Protein AF-A0A924MR42-F1 (afdb_monomer_lite)

Secondary structure (DSSP, 8-state):
----------S-----TT-B-GGG-BHHHHHTTSS-HHHHHHHHHHHT--TT-EETTEEHHHHHHHTT-HHHHHHHHHTT--TT---TTS--HHHHHHHHHHH----TTTHHHHHHHHHHHHTTT---TTHHHHGGG-

Foldseek 3Di:
DDDPPPDDPPDPPLPDLQDADPPRHGVLLVLLPDPCNLPVVVVSVVSPHDLQDDDDFDGSLLSSLVVLSLVNNLSSLVSPHDQCDATPVRDGNLRSLQVVLVPDAADPPRLVSSLSNNVSCVVNPDDHPCVVSNVNSD

Radius of gyration: 18.74 Å; chains: 1; bounding box: 50×30×65 Å

Structure (mmCIF, N/CA/C/O backbone):
data_AF-A0A924MR42-F1
#
_entry.id   AF-A0A924MR42-F1
#
loop_
_atom_site.group_PDB
_atom_site.id
_atom_site.type_symbol
_atom_site.label_atom_id
_atom_site.label_alt_id
_atom_site.label_comp_id
_atom_site.label_asym_id
_atom_site.label_entity_id
_atom_site.label_seq_id
_atom_site.pdbx_PDB_ins_code
_atom_site.Cartn_x
_atom_site.Cartn_y
_atom_site.Cartn_z
_atom_site.occupancy
_atom_site.B_iso_or_equiv
_atom_site.auth_seq_id
_atom_site.auth_comp_id
_atom_site.auth_asym_id
_atom_site.auth_atom_id
_atom_site.pdbx_PDB_model_num
ATOM 1 N N . MET A 1 1 ? 36.243 4.389 -50.628 1.00 42.88 1 MET A N 1
ATOM 2 C CA . MET A 1 1 ? 36.026 4.775 -49.218 1.00 42.88 1 MET A CA 1
ATOM 3 C C . MET A 1 1 ? 34.513 4.809 -48.998 1.00 42.88 1 MET A C 1
ATOM 5 O O . MET A 1 1 ? 33.890 5.721 -49.527 1.00 42.88 1 MET A O 1
ATOM 9 N N . PRO A 1 2 ? 33.887 3.782 -48.396 1.00 42.19 2 PRO A N 1
ATOM 10 C CA . PRO A 1 2 ? 32.431 3.716 -48.274 1.00 42.19 2 PRO A CA 1
ATOM 11 C C . PRO A 1 2 ? 31.931 4.626 -47.143 1.00 42.19 2 PRO A C 1
ATOM 13 O O . PRO A 1 2 ? 32.559 4.726 -46.090 1.00 42.19 2 PRO A O 1
ATOM 16 N N . ALA A 1 3 ? 30.801 5.290 -47.383 1.00 45.97 3 ALA A N 1
ATOM 17 C CA . ALA A 1 3 ? 30.091 6.090 -46.398 1.00 45.97 3 ALA A CA 1
ATOM 18 C C . ALA A 1 3 ? 29.376 5.166 -45.399 1.00 45.97 3 ALA A C 1
ATOM 20 O O . ALA A 1 3 ? 28.538 4.352 -45.779 1.00 45.97 3 ALA A O 1
ATOM 21 N N . ILE A 1 4 ? 29.713 5.300 -44.119 1.00 47.88 4 ILE A N 1
ATOM 22 C CA . ILE A 1 4 ? 29.010 4.660 -43.006 1.00 47.88 4 ILE A CA 1
ATOM 23 C C . ILE A 1 4 ? 27.745 5.472 -42.725 1.00 47.88 4 ILE A C 1
ATOM 25 O O . ILE A 1 4 ? 27.758 6.448 -41.977 1.00 47.88 4 ILE A O 1
ATOM 29 N N . THR A 1 5 ? 26.640 5.083 -43.357 1.00 47.00 5 THR A N 1
ATOM 30 C CA . THR A 1 5 ? 25.293 5.494 -42.954 1.00 47.00 5 THR A CA 1
ATOM 31 C C . THR A 1 5 ? 24.964 4.805 -41.631 1.00 47.00 5 THR A C 1
ATOM 33 O O . THR A 1 5 ? 24.393 3.716 -41.607 1.00 47.00 5 THR A O 1
ATOM 36 N N . GLY A 1 6 ? 25.378 5.418 -40.522 1.00 43.69 6 GLY A N 1
ATOM 37 C CA . GLY A 1 6 ? 24.957 5.035 -39.177 1.00 43.69 6 GLY A CA 1
ATOM 38 C C . GLY A 1 6 ? 23.490 5.395 -38.969 1.00 43.69 6 GLY A C 1
ATOM 39 O O . GLY A 1 6 ? 23.177 6.446 -38.420 1.00 43.69 6 GLY A O 1
ATOM 40 N N . GLY A 1 7 ? 22.585 4.547 -39.454 1.00 45.25 7 GLY A N 1
ATOM 41 C CA . GLY A 1 7 ? 21.181 4.607 -39.072 1.00 45.25 7 GLY A CA 1
ATOM 42 C C . GLY A 1 7 ? 21.042 4.144 -37.625 1.00 45.25 7 GLY A C 1
ATOM 43 O O . GLY A 1 7 ? 21.361 2.997 -37.319 1.00 45.25 7 GLY A O 1
ATOM 44 N N . CYS A 1 8 ? 20.566 5.017 -36.733 1.00 45.31 8 CYS A N 1
ATOM 45 C CA . CYS A 1 8 ? 20.021 4.566 -35.455 1.00 45.31 8 CYS A CA 1
ATOM 46 C C . CYS A 1 8 ? 18.913 3.542 -35.748 1.00 45.31 8 CYS A C 1
ATOM 48 O O . CYS A 1 8 ? 18.050 3.837 -36.582 1.00 45.31 8 CYS A O 1
ATOM 50 N N . PRO A 1 9 ? 18.902 2.363 -35.104 1.00 51.66 9 PRO A N 1
ATOM 51 C CA . PRO A 1 9 ? 17.807 1.424 -35.269 1.00 51.66 9 PRO A CA 1
ATOM 52 C C . PRO A 1 9 ? 16.522 2.071 -34.741 1.00 51.66 9 PRO A C 1
ATOM 54 O O . PRO A 1 9 ? 16.331 2.217 -33.539 1.00 51.66 9 PRO A O 1
ATOM 57 N N . GLN A 1 10 ? 15.647 2.476 -35.660 1.00 48.34 10 GLN A N 1
ATOM 58 C CA . GLN A 1 10 ? 14.285 2.927 -35.378 1.00 48.34 10 GLN A CA 1
ATOM 59 C C . GLN A 1 10 ? 13.392 1.690 -35.193 1.00 48.34 10 GLN A C 1
ATOM 61 O O . GLN A 1 10 ? 12.534 1.391 -36.019 1.00 48.34 10 GLN A O 1
ATOM 66 N N . GLY A 1 11 ? 13.654 0.914 -34.143 1.00 51.47 11 GLY A N 1
ATOM 67 C CA . GLY A 1 11 ? 12.646 0.042 -33.536 1.00 51.47 11 GLY A CA 1
ATOM 68 C C . GLY A 1 11 ? 12.053 0.774 -32.331 1.00 51.47 11 GLY A C 1
ATOM 69 O O . GLY A 1 11 ? 12.744 1.634 -31.782 1.00 51.47 11 GLY A O 1
ATOM 70 N N . PRO A 1 12 ? 10.814 0.492 -31.890 1.00 50.66 12 PRO A N 1
ATOM 71 C CA . PRO A 1 12 ? 10.341 1.043 -30.629 1.00 50.66 12 PRO A CA 1
ATOM 72 C C . PRO A 1 12 ? 11.285 0.537 -29.536 1.00 50.66 12 PRO A C 1
ATOM 74 O O . PRO A 1 12 ? 11.252 -0.635 -29.170 1.00 50.66 12 PRO A O 1
ATOM 77 N N . THR A 1 13 ? 12.174 1.394 -29.037 1.00 58.81 13 THR A N 1
ATOM 78 C CA . THR A 1 13 ? 12.922 1.123 -27.811 1.00 58.81 13 THR A CA 1
ATOM 79 C C . THR A 1 13 ? 11.916 1.208 -26.674 1.00 58.81 13 THR A C 1
ATOM 81 O O . THR A 1 13 ? 11.761 2.251 -26.041 1.00 58.81 13 THR A O 1
ATOM 84 N N . GLN A 1 14 ? 11.138 0.143 -26.497 1.00 69.94 14 GLN A N 1
ATOM 85 C CA . GLN A 1 14 ? 10.195 0.024 -25.401 1.00 69.94 14 GLN A CA 1
ATOM 86 C C . GLN A 1 14 ? 11.013 0.026 -24.111 1.00 69.94 14 GLN A C 1
ATOM 88 O O . GLN A 1 14 ? 11.865 -0.839 -23.908 1.00 69.94 14 GLN A O 1
ATOM 93 N N . ALA A 1 15 ? 10.810 1.046 -23.279 1.00 82.81 15 ALA A N 1
ATOM 94 C CA . ALA A 1 15 ? 11.419 1.086 -21.960 1.00 82.81 15 ALA A CA 1
ATOM 95 C C . ALA A 1 15 ? 10.930 -0.129 -21.162 1.00 82.81 15 ALA A C 1
ATOM 97 O O . ALA A 1 15 ? 9.732 -0.409 -21.152 1.00 82.81 15 ALA A O 1
ATOM 98 N N . ASP A 1 16 ? 11.850 -0.843 -20.515 1.00 91.19 16 ASP A N 1
ATOM 99 C CA . ASP A 1 16 ? 11.499 -1.951 -19.630 1.00 91.19 16 ASP A CA 1
ATOM 100 C C . ASP A 1 16 ? 10.770 -1.390 -18.392 1.00 91.19 16 ASP A C 1
ATOM 102 O O . ASP A 1 16 ? 11.386 -0.674 -17.595 1.00 91.19 16 ASP A O 1
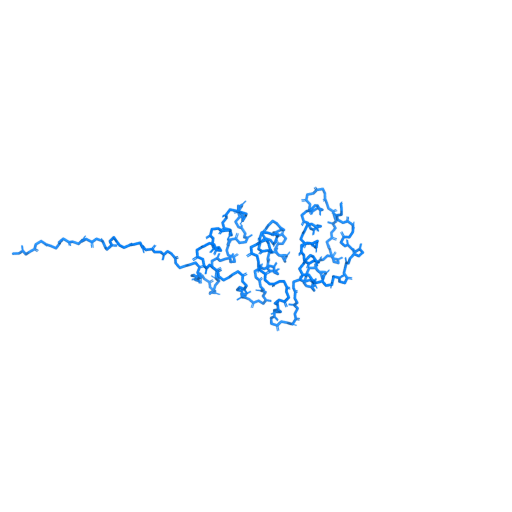ATOM 106 N N . PRO A 1 17 ? 9.469 -1.683 -18.206 1.00 91.94 17 PRO A N 1
ATOM 107 C CA . PRO A 1 17 ? 8.691 -1.186 -17.070 1.00 91.94 17 PRO A CA 1
ATOM 108 C C . PRO A 1 17 ? 9.114 -1.824 -15.738 1.00 91.94 17 PRO A C 1
ATOM 110 O O . PRO A 1 17 ? 8.669 -1.379 -14.683 1.00 91.94 17 PRO A O 1
ATOM 113 N N . ASN A 1 18 ? 9.969 -2.850 -15.779 1.00 94.56 18 ASN A N 1
ATOM 114 C CA . ASN A 1 18 ? 10.548 -3.529 -14.623 1.00 94.56 18 ASN A CA 1
ATOM 115 C C . ASN A 1 18 ? 12.039 -3.215 -14.452 1.00 94.56 18 ASN A C 1
ATOM 117 O O . ASN A 1 18 ? 12.717 -3.840 -13.626 1.00 94.56 18 ASN A O 1
ATOM 121 N N . ALA A 1 19 ? 12.544 -2.223 -15.195 1.00 93.31 19 ALA A N 1
ATOM 122 C CA . ALA A 1 19 ? 13.913 -1.761 -15.072 1.00 93.31 19 ALA A CA 1
ATOM 123 C C . ALA A 1 19 ? 14.234 -1.397 -13.618 1.00 93.31 19 ALA A C 1
ATOM 125 O O . ALA A 1 19 ? 13.416 -0.838 -12.875 1.00 93.31 19 ALA A O 1
ATOM 126 N N . ARG A 1 20 ? 15.465 -1.713 -13.222 1.00 93.38 20 ARG A N 1
ATOM 127 C CA . ARG A 1 20 ? 15.964 -1.483 -11.870 1.00 93.38 20 ARG A CA 1
ATOM 128 C C . ARG A 1 20 ? 17.021 -0.389 -11.873 1.00 93.38 20 ARG A C 1
ATOM 130 O O . ARG A 1 20 ? 17.951 -0.423 -12.674 1.00 93.38 20 ARG A O 1
ATOM 137 N N . GLY A 1 21 ? 16.870 0.569 -10.965 1.00 87.88 21 GLY A N 1
ATOM 138 C CA . GLY A 1 21 ? 17.847 1.622 -10.714 1.00 87.88 21 GLY A CA 1
ATOM 139 C C . GLY A 1 21 ? 18.905 1.211 -9.688 1.00 87.88 21 GLY A C 1
ATOM 140 O O . GLY A 1 21 ? 19.182 0.030 -9.459 1.00 87.88 21 GLY A O 1
ATOM 141 N N . SER A 1 22 ? 19.483 2.213 -9.024 1.00 86.69 22 SER A N 1
ATOM 142 C CA . SER A 1 22 ? 20.418 2.021 -7.912 1.00 86.69 22 SER A CA 1
ATOM 143 C C . SER A 1 22 ? 19.820 1.135 -6.810 1.00 86.69 22 SER A C 1
ATOM 145 O O . SER A 1 22 ? 18.618 1.167 -6.555 1.00 86.69 22 SER A O 1
ATOM 147 N N . ALA A 1 23 ? 20.663 0.326 -6.157 1.00 87.81 23 ALA A N 1
ATOM 148 C CA . ALA A 1 23 ? 20.244 -0.667 -5.156 1.00 87.81 23 ALA A CA 1
ATOM 149 C C . ALA A 1 23 ? 19.175 -1.663 -5.660 1.00 87.81 23 ALA A C 1
ATOM 151 O O . ALA A 1 23 ? 18.400 -2.209 -4.873 1.00 87.81 23 ALA A O 1
ATOM 152 N N . HIS A 1 24 ? 19.142 -1.911 -6.974 1.00 90.56 24 HIS A N 1
ATOM 153 C CA . HIS A 1 24 ? 18.180 -2.797 -7.629 1.00 90.56 24 HIS A CA 1
ATOM 154 C C . HIS A 1 24 ? 16.713 -2.383 -7.415 1.00 90.56 24 HIS A C 1
ATOM 156 O O . HIS A 1 24 ? 15.828 -3.236 -7.482 1.00 90.56 24 HIS A O 1
ATOM 162 N N . GLN A 1 25 ? 16.451 -1.097 -7.155 1.00 92.81 25 GLN A N 1
ATOM 163 C CA . GLN A 1 25 ? 15.101 -0.573 -6.954 1.00 92.81 25 GLN A CA 1
ATOM 164 C C . GLN A 1 25 ? 14.291 -0.648 -8.255 1.00 92.81 25 GLN A C 1
ATOM 166 O O . GLN A 1 25 ? 14.700 -0.014 -9.230 1.00 92.81 25 GLN A O 1
ATOM 171 N N . PRO A 1 26 ? 13.155 -1.370 -8.302 1.00 94.62 26 PRO A N 1
ATOM 172 C CA . PRO A 1 26 ? 12.270 -1.342 -9.461 1.00 94.62 26 PRO A CA 1
ATOM 173 C C . PRO A 1 26 ? 11.714 0.067 -9.677 1.00 94.62 26 PRO A C 1
ATOM 175 O O . PRO A 1 26 ? 11.363 0.745 -8.708 1.00 94.62 26 PRO A O 1
ATOM 178 N N . VAL A 1 27 ? 11.580 0.497 -10.933 1.00 94.56 27 VAL A N 1
ATOM 179 C CA . VAL A 1 27 ? 11.076 1.840 -11.287 1.00 94.56 27 VAL A CA 1
ATOM 180 C C . VAL A 1 27 ? 9.726 2.176 -10.636 1.00 94.56 27 VAL A C 1
ATOM 182 O O . VAL A 1 27 ? 9.485 3.327 -10.266 1.00 94.56 27 VAL A O 1
ATOM 185 N N . LEU A 1 28 ? 8.882 1.164 -10.400 1.00 96.69 28 LEU A N 1
ATOM 186 C CA . LEU A 1 28 ? 7.620 1.303 -9.675 1.00 96.69 28 LEU A CA 1
ATOM 187 C C . LEU A 1 28 ? 7.803 1.967 -8.299 1.00 96.69 28 LEU A C 1
ATOM 189 O O . LEU A 1 28 ? 7.021 2.841 -7.934 1.00 96.69 28 LEU A O 1
ATOM 193 N N . PHE A 1 29 ? 8.863 1.619 -7.562 1.00 96.50 29 PHE A N 1
ATOM 194 C CA . PHE A 1 29 ? 9.142 2.160 -6.226 1.00 96.50 29 PHE A CA 1
ATOM 195 C C . PHE A 1 29 ? 9.590 3.622 -6.269 1.00 96.50 29 PHE A C 1
ATOM 197 O O . PHE A 1 29 ? 9.280 4.396 -5.360 1.00 96.5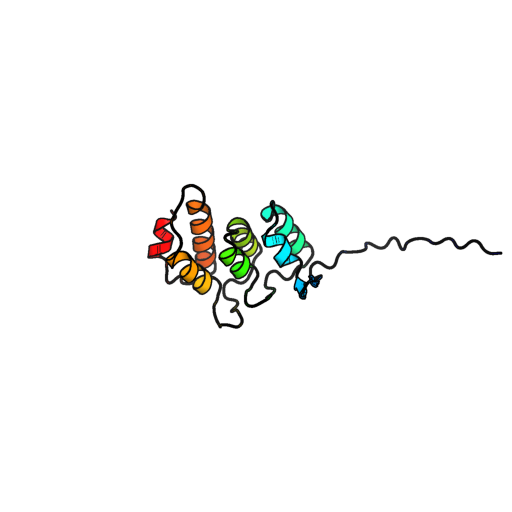0 29 PHE A O 1
ATOM 204 N N . THR A 1 30 ? 10.274 4.032 -7.338 1.00 94.00 30 THR A N 1
ATOM 205 C CA . THR A 1 30 ? 10.566 5.449 -7.581 1.00 94.00 30 THR A CA 1
ATOM 206 C C . THR A 1 30 ? 9.270 6.222 -7.850 1.00 94.00 30 THR A C 1
ATOM 208 O O . THR A 1 30 ? 9.079 7.310 -7.305 1.00 94.00 30 THR A O 1
ATOM 211 N N . ALA A 1 31 ? 8.342 5.641 -8.618 1.00 95.25 31 ALA A N 1
ATOM 212 C CA . ALA A 1 31 ? 7.067 6.270 -8.962 1.00 95.25 31 ALA A CA 1
ATOM 213 C C . ALA A 1 31 ? 6.132 6.495 -7.760 1.00 95.25 31 ALA A C 1
ATOM 215 O O . ALA A 1 31 ? 5.339 7.435 -7.793 1.00 95.25 31 ALA A O 1
ATOM 216 N N . LEU A 1 32 ? 6.256 5.715 -6.677 1.00 96.44 32 LEU A N 1
ATOM 217 C CA . LEU A 1 32 ? 5.461 5.910 -5.450 1.00 96.44 32 LEU A CA 1
ATOM 218 C C . LEU A 1 32 ? 5.640 7.302 -4.830 1.00 96.44 32 LEU A C 1
ATOM 220 O O . LEU A 1 32 ? 4.724 7.801 -4.179 1.00 96.44 32 LEU A O 1
ATOM 224 N N . ASN A 1 33 ? 6.813 7.910 -5.028 1.00 91.12 33 ASN A N 1
ATOM 225 C CA . ASN A 1 33 ? 7.177 9.227 -4.499 1.00 91.12 33 ASN A CA 1
ATOM 226 C C . ASN A 1 33 ? 7.075 10.341 -5.556 1.00 91.12 33 ASN A C 1
ATOM 228 O O . ASN A 1 33 ? 7.496 11.471 -5.311 1.00 91.12 33 ASN A O 1
ATOM 232 N N . SER A 1 34 ? 6.542 10.029 -6.740 1.00 92.88 34 SER A N 1
ATOM 233 C CA . SER A 1 34 ? 6.233 11.027 -7.762 1.00 92.88 34 SER A CA 1
ATOM 234 C C . SER A 1 34 ? 5.212 12.040 -7.225 1.00 92.88 34 SER A C 1
ATOM 236 O O . SER A 1 34 ? 4.335 11.657 -6.452 1.00 92.88 34 SER A O 1
ATOM 238 N N . PRO A 1 35 ? 5.244 13.313 -7.661 1.00 92.38 35 PRO A N 1
ATOM 239 C CA . PRO A 1 35 ? 4.169 14.265 -7.372 1.00 92.38 35 PRO A CA 1
ATOM 240 C C . PRO A 1 35 ? 2.831 13.896 -8.041 1.00 92.38 35 PRO A C 1
ATOM 242 O O . PRO A 1 35 ? 1.805 14.470 -7.688 1.00 92.38 35 PRO A O 1
ATOM 245 N N . ILE A 1 36 ? 2.837 12.963 -9.001 1.00 94.00 36 ILE A N 1
ATOM 246 C CA . ILE A 1 36 ? 1.672 12.534 -9.796 1.00 94.00 36 ILE A CA 1
ATOM 247 C C . ILE A 1 36 ? 1.561 10.994 -9.865 1.00 94.00 36 ILE A C 1
ATOM 249 O O . ILE A 1 36 ? 1.575 10.406 -10.954 1.00 94.00 36 ILE A O 1
ATOM 253 N N . PRO A 1 37 ? 1.514 10.287 -8.719 1.00 94.44 37 PRO A N 1
ATOM 254 C CA . PRO A 1 37 ? 1.540 8.824 -8.705 1.00 94.44 37 PRO A CA 1
ATOM 255 C C . PRO A 1 37 ? 0.293 8.222 -9.374 1.00 94.44 37 PRO A C 1
ATOM 257 O O . PRO A 1 37 ? 0.372 7.175 -10.007 1.00 94.44 37 PRO A O 1
ATOM 260 N N . ASP A 1 38 ? -0.837 8.920 -9.315 1.00 93.31 38 ASP A N 1
ATOM 261 C CA . ASP A 1 38 ? -2.102 8.574 -9.966 1.00 93.31 38 ASP A CA 1
ATOM 262 C C . ASP A 1 38 ? -2.049 8.634 -11.502 1.00 93.31 38 ASP A C 1
ATOM 264 O O . ASP A 1 38 ? -2.914 8.065 -12.159 1.00 93.31 38 ASP A O 1
ATOM 268 N N . GLN A 1 39 ? -1.031 9.275 -12.082 1.00 95.75 39 GLN A N 1
ATOM 269 C CA . GLN A 1 39 ? -0.799 9.289 -13.531 1.00 95.75 39 GLN A CA 1
ATOM 270 C C . GLN A 1 39 ? 0.299 8.306 -13.941 1.00 95.75 39 GLN A C 1
ATOM 272 O O . GLN A 1 39 ? 0.154 7.588 -14.929 1.00 95.75 39 GLN A O 1
ATOM 277 N N . VAL A 1 40 ? 1.388 8.242 -13.169 1.00 96.38 40 VAL A N 1
ATOM 278 C CA . VAL A 1 40 ? 2.560 7.421 -13.513 1.00 96.38 40 VAL A CA 1
ATOM 279 C C . VAL A 1 40 ? 2.313 5.938 -13.242 1.00 96.38 40 VAL A C 1
ATOM 281 O O . VAL A 1 40 ? 2.679 5.102 -14.065 1.00 96.38 40 VAL A O 1
ATOM 284 N N . LEU A 1 41 ? 1.673 5.582 -12.122 1.00 97.62 41 LEU A N 1
ATOM 285 C CA . LEU A 1 41 ? 1.451 4.175 -11.771 1.00 97.62 41 LEU A CA 1
ATOM 286 C C . LEU A 1 41 ? 0.541 3.454 -12.778 1.00 97.62 41 LEU A C 1
ATOM 288 O O . LEU A 1 41 ? 0.908 2.353 -13.187 1.00 97.62 41 LEU A O 1
ATOM 292 N N . PRO A 1 42 ? -0.573 4.042 -13.267 1.00 97.88 42 PRO A N 1
ATOM 293 C CA . PRO A 1 42 ? -1.368 3.403 -14.315 1.00 97.88 42 PRO A CA 1
ATOM 294 C C . PRO A 1 42 ? -0.612 3.221 -15.631 1.00 97.88 42 PRO A C 1
ATOM 296 O O . PRO A 1 42 ? -0.801 2.212 -16.305 1.00 97.88 42 PRO A O 1
ATOM 299 N N . GLN A 1 43 ? 0.266 4.161 -15.995 1.00 96.44 43 GLN A N 1
ATOM 300 C CA . GLN A 1 43 ? 1.103 4.028 -17.191 1.00 96.44 43 GLN A CA 1
ATOM 301 C C . GLN A 1 43 ? 2.112 2.886 -17.047 1.00 96.44 43 GLN A C 1
ATOM 303 O O . GLN A 1 43 ? 2.265 2.093 -17.974 1.00 96.44 43 GLN A O 1
ATOM 308 N N . LEU A 1 44 ? 2.757 2.765 -15.882 1.00 96.12 44 LEU A N 1
ATOM 309 C CA . LEU A 1 44 ? 3.659 1.651 -15.587 1.00 96.12 44 LEU A CA 1
ATOM 310 C C . LEU A 1 44 ? 2.911 0.313 -15.593 1.00 96.12 44 LEU A C 1
ATOM 312 O O . LEU A 1 44 ? 3.367 -0.629 -16.236 1.00 96.12 44 LEU A O 1
ATOM 316 N N . ALA A 1 45 ? 1.738 0.243 -14.958 1.00 97.12 45 ALA A N 1
ATOM 317 C CA . ALA A 1 45 ? 0.891 -0.950 -14.975 1.00 97.12 45 ALA A CA 1
ATOM 318 C C . ALA A 1 45 ? 0.510 -1.349 -16.408 1.00 97.12 45 ALA A C 1
ATOM 320 O O . ALA A 1 45 ? 0.679 -2.501 -16.799 1.00 97.12 45 ALA A O 1
ATOM 321 N N . HIS A 1 46 ? 0.062 -0.385 -17.221 1.00 96.00 46 HIS A N 1
ATOM 322 C CA . HIS A 1 46 ? -0.291 -0.614 -18.623 1.00 96.00 46 HIS A CA 1
ATOM 323 C C . HIS A 1 46 ? 0.904 -1.088 -19.460 1.00 96.00 46 HIS A C 1
ATOM 325 O O . HIS A 1 46 ? 0.740 -1.902 -20.366 1.00 96.00 46 HIS A O 1
ATOM 331 N N . ALA A 1 47 ? 2.106 -0.606 -19.143 1.00 95.06 47 ALA A N 1
ATOM 332 C CA . ALA A 1 47 ? 3.335 -1.041 -19.790 1.00 95.06 47 ALA A CA 1
ATOM 333 C C . ALA A 1 47 ? 3.788 -2.450 -19.361 1.00 95.06 47 ALA A C 1
ATOM 335 O O . ALA A 1 47 ? 4.645 -3.016 -20.036 1.00 95.06 47 ALA A O 1
ATOM 336 N N . GLY A 1 48 ? 3.217 -3.024 -18.294 1.00 95.38 48 GLY A N 1
ATOM 337 C CA . GLY A 1 48 ? 3.564 -4.350 -17.770 1.00 95.38 48 GLY A CA 1
ATOM 338 C C . GLY A 1 48 ? 4.506 -4.329 -16.562 1.00 95.38 48 GLY A C 1
ATOM 339 O O . GLY A 1 48 ? 5.252 -5.288 -16.355 1.00 95.38 48 GLY A O 1
ATOM 340 N N . ALA A 1 49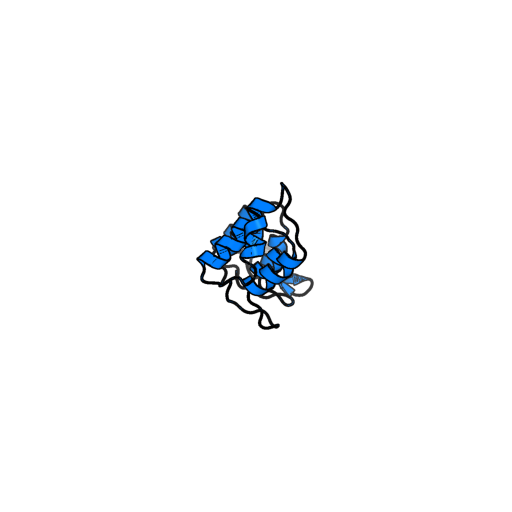 ? 4.522 -3.240 -15.789 1.00 96.56 49 ALA A N 1
ATOM 341 C CA . ALA A 1 49 ? 5.227 -3.210 -14.512 1.00 96.56 49 ALA A CA 1
AT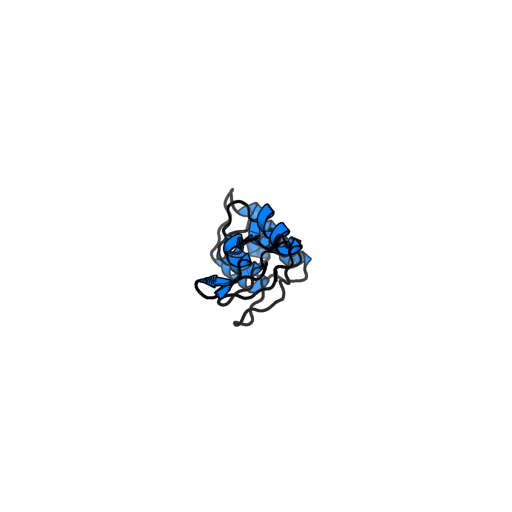OM 342 C C . ALA A 1 49 ? 4.614 -4.223 -13.536 1.00 96.56 49 ALA A C 1
ATOM 344 O O . ALA A 1 49 ? 3.392 -4.325 -13.421 1.00 96.56 49 ALA A O 1
ATOM 345 N N . ASP A 1 50 ? 5.470 -4.929 -12.808 1.00 97.31 50 ASP A N 1
ATOM 346 C CA . ASP A 1 50 ? 5.087 -5.814 -11.716 1.00 97.31 50 ASP A CA 1
ATOM 347 C C . ASP A 1 50 ? 4.595 -4.984 -10.522 1.00 97.31 50 ASP A C 1
ATOM 349 O O . ASP A 1 50 ? 5.385 -4.448 -9.743 1.00 97.31 50 ASP A O 1
ATOM 353 N N . ILE A 1 51 ? 3.273 -4.846 -10.412 1.00 97.88 51 ILE A N 1
ATOM 354 C CA . ILE A 1 51 ? 2.594 -4.073 -9.364 1.00 97.88 51 ILE A CA 1
ATOM 355 C C . ILE A 1 51 ? 2.788 -4.684 -7.970 1.00 97.88 51 ILE A C 1
ATOM 357 O O . ILE A 1 51 ? 2.766 -3.952 -6.976 1.00 97.88 51 ILE A O 1
ATOM 361 N N . ASP A 1 52 ? 3.063 -5.985 -7.905 1.00 97.81 52 ASP A N 1
ATOM 362 C CA . ASP A 1 52 ? 3.284 -6.736 -6.671 1.00 97.81 52 ASP A CA 1
ATOM 363 C C . ASP A 1 52 ? 4.773 -6.911 -6.347 1.00 97.81 52 ASP A C 1
ATOM 365 O O . ASP A 1 52 ? 5.140 -7.627 -5.409 1.00 97.81 52 ASP A O 1
ATOM 369 N N . ALA A 1 53 ? 5.645 -6.205 -7.076 1.00 96.81 53 ALA A N 1
ATOM 370 C CA . ALA A 1 53 ? 7.076 -6.237 -6.845 1.00 96.81 53 ALA A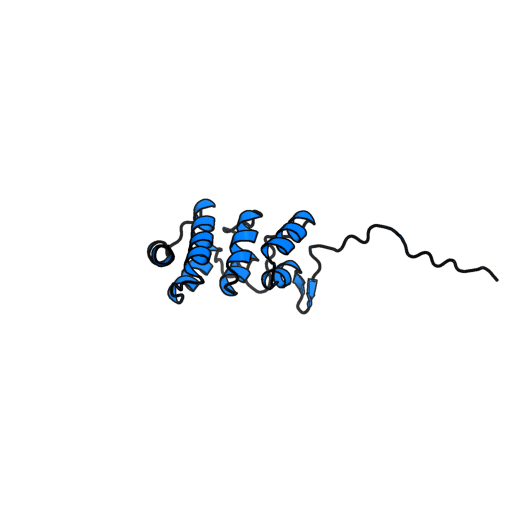 CA 1
ATOM 371 C C . ALA A 1 53 ? 7.404 -5.963 -5.370 1.00 96.81 53 ALA A C 1
ATOM 373 O O . ALA A 1 53 ? 6.890 -5.030 -4.742 1.00 96.81 53 ALA A O 1
ATOM 374 N N . ILE A 1 54 ? 8.325 -6.763 -4.835 1.00 96.56 54 ILE A N 1
ATOM 375 C CA . ILE A 1 54 ? 8.889 -6.591 -3.498 1.00 96.56 54 ILE A CA 1
ATOM 376 C C . ILE A 1 54 ? 10.273 -5.968 -3.635 1.00 96.56 54 ILE A C 1
ATOM 378 O O . ILE A 1 54 ? 11.133 -6.469 -4.367 1.00 96.56 54 ILE A O 1
ATOM 382 N N . TRP A 1 55 ? 10.512 -4.889 -2.895 1.00 95.94 55 TRP A N 1
ATOM 383 C CA . TRP A 1 55 ? 11.833 -4.279 -2.789 1.00 95.94 55 TRP A CA 1
ATOM 384 C C . TRP A 1 55 ? 12.124 -3.849 -1.353 1.00 95.94 55 TRP A C 1
ATOM 386 O O . TRP A 1 55 ? 11.253 -3.361 -0.629 1.00 95.94 55 TRP A O 1
ATOM 396 N N . GLY A 1 56 ? 13.365 -4.080 -0.915 1.00 92.38 56 GLY A N 1
ATOM 397 C CA . GLY A 1 56 ? 13.691 -4.082 0.507 1.00 92.38 56 GLY A CA 1
ATOM 398 C C . GLY A 1 56 ? 12.903 -5.189 1.207 1.00 92.38 56 GLY A C 1
ATOM 399 O O . GLY A 1 56 ? 13.124 -6.363 0.927 1.00 92.38 56 GLY A O 1
ATOM 400 N N . ASN A 1 57 ? 11.951 -4.801 2.057 1.00 95.62 57 ASN A N 1
ATOM 401 C CA . ASN A 1 57 ? 11.119 -5.715 2.844 1.00 95.62 57 ASN A CA 1
ATOM 402 C C . ASN A 1 57 ? 9.617 -5.463 2.656 1.00 95.62 57 ASN A C 1
ATOM 404 O O . ASN A 1 57 ? 8.848 -5.780 3.552 1.00 95.62 57 ASN A O 1
ATOM 408 N N . ASN A 1 58 ? 9.190 -4.840 1.557 1.00 97.88 58 ASN A N 1
ATOM 409 C CA . ASN A 1 58 ? 7.793 -4.445 1.381 1.00 97.88 58 ASN A CA 1
ATOM 410 C C . ASN A 1 58 ? 7.341 -4.616 -0.070 1.00 97.88 58 ASN A C 1
ATOM 412 O O . ASN A 1 58 ? 8.124 -4.396 -1.000 1.00 97.88 58 ASN A O 1
ATOM 416 N N . THR A 1 59 ? 6.064 -4.943 -0.252 1.00 98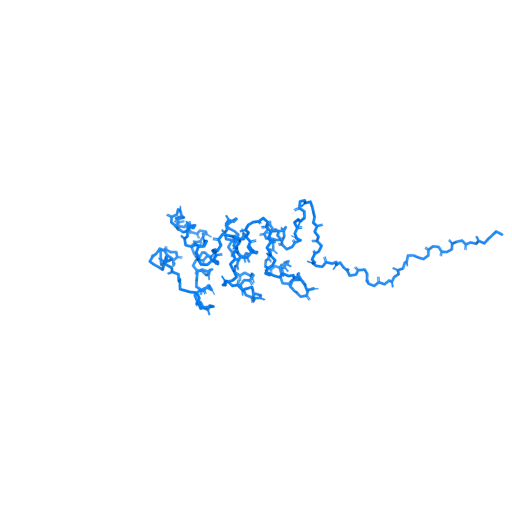.19 59 THR A N 1
ATOM 417 C CA . THR A 1 59 ? 5.370 -4.785 -1.537 1.00 98.19 59 THR A CA 1
ATOM 418 C C . THR A 1 59 ? 5.244 -3.300 -1.892 1.00 98.19 59 THR A C 1
ATOM 420 O O . THR A 1 59 ? 5.473 -2.412 -1.052 1.00 98.19 59 THR A O 1
ATOM 423 N N . ALA A 1 60 ? 4.843 -2.998 -3.127 1.00 98.06 60 ALA A N 1
ATOM 424 C CA . ALA A 1 60 ? 4.583 -1.620 -3.539 1.00 98.06 60 ALA A CA 1
ATOM 425 C C . ALA A 1 60 ? 3.507 -0.943 -2.660 1.00 98.06 60 ALA A C 1
ATOM 427 O O . ALA A 1 60 ? 3.701 0.194 -2.219 1.00 98.06 60 ALA A O 1
ATOM 428 N N . VAL A 1 61 ? 2.412 -1.649 -2.331 1.00 98.31 61 VAL A N 1
ATOM 429 C CA . VAL A 1 61 ? 1.317 -1.124 -1.484 1.00 98.31 61 VAL A CA 1
ATOM 430 C C . VAL A 1 61 ? 1.809 -0.817 -0.071 1.00 98.31 61 VAL A C 1
ATOM 432 O O . VAL A 1 61 ? 1.530 0.258 0.471 1.00 98.31 61 VAL A O 1
ATOM 435 N N . GLN A 1 62 ? 2.575 -1.730 0.525 1.00 98.56 62 GLN A N 1
ATOM 436 C CA . GLN A 1 62 ? 3.144 -1.536 1.860 1.00 98.56 62 GLN A CA 1
ATOM 437 C C . GLN A 1 62 ? 4.144 -0.378 1.879 1.00 98.56 62 GLN A C 1
ATOM 439 O O . GLN A 1 62 ? 4.116 0.444 2.793 1.00 98.56 62 GLN A O 1
ATOM 444 N N . SER A 1 63 ? 4.980 -0.250 0.846 1.00 98.25 63 SER A N 1
ATOM 445 C CA . SER A 1 63 ? 5.946 0.850 0.740 1.00 98.25 63 SER A CA 1
ATOM 446 C C . SER A 1 63 ? 5.263 2.206 0.608 1.00 98.25 63 SER A C 1
ATOM 448 O O . SER A 1 63 ? 5.663 3.154 1.283 1.00 98.25 63 SER A O 1
ATOM 450 N N . ALA A 1 64 ? 4.201 2.296 -0.198 1.00 98.06 64 ALA A N 1
ATOM 451 C CA . ALA A 1 64 ? 3.399 3.511 -0.301 1.00 98.06 64 ALA A CA 1
ATOM 452 C C . ALA A 1 64 ? 2.729 3.863 1.040 1.00 98.06 64 ALA A C 1
ATOM 454 O O . ALA A 1 64 ? 2.728 5.017 1.467 1.00 98.06 64 ALA A O 1
ATOM 455 N N . THR A 1 65 ? 2.226 2.850 1.748 1.00 97.81 65 THR A N 1
ATOM 456 C CA . THR A 1 65 ? 1.617 3.003 3.077 1.00 97.81 65 THR A CA 1
ATOM 457 C C . THR A 1 65 ? 2.627 3.533 4.099 1.00 97.81 65 THR A C 1
ATOM 459 O O . THR A 1 65 ? 2.373 4.545 4.748 1.00 97.81 65 THR A O 1
ATOM 462 N N . ILE A 1 66 ? 3.811 2.920 4.198 1.00 97.00 66 ILE A N 1
ATOM 463 C CA . ILE A 1 66 ? 4.892 3.347 5.105 1.00 97.00 66 ILE A CA 1
ATOM 464 C C . ILE A 1 66 ? 5.395 4.754 4.754 1.00 97.00 66 ILE A C 1
ATOM 466 O O . ILE A 1 66 ? 5.670 5.548 5.654 1.00 97.00 66 ILE A O 1
ATOM 470 N N . GLY A 1 67 ? 5.481 5.071 3.460 1.00 96.25 67 GLY A N 1
ATOM 471 C CA . GLY A 1 67 ? 5.846 6.396 2.958 1.00 96.25 67 GLY A CA 1
ATOM 472 C C . GLY A 1 67 ? 4.765 7.466 3.141 1.00 96.25 67 GLY A C 1
ATOM 473 O O . GLY A 1 67 ? 5.002 8.620 2.796 1.00 96.25 67 GLY A O 1
ATOM 474 N N . LEU A 1 68 ? 3.590 7.110 3.679 1.00 95.88 68 LEU A N 1
ATOM 475 C CA . LEU A 1 68 ? 2.416 7.982 3.811 1.00 95.88 68 LEU A CA 1
ATOM 476 C C . LEU A 1 68 ? 1.923 8.543 2.466 1.00 95.88 68 LEU A C 1
ATOM 478 O O . LEU A 1 68 ? 1.217 9.554 2.424 1.00 95.88 68 LEU A O 1
ATOM 482 N N . THR A 1 69 ? 2.261 7.885 1.356 1.00 96.31 69 THR A N 1
ATOM 483 C CA . THR A 1 69 ? 1.823 8.259 0.010 1.00 96.31 69 THR A CA 1
ATOM 484 C C . THR A 1 69 ? 0.474 7.608 -0.283 1.00 96.31 69 THR A C 1
ATOM 486 O O . THR A 1 69 ? 0.317 6.774 -1.173 1.00 96.31 69 THR A O 1
ATOM 489 N N . TRP A 1 70 ? -0.547 8.011 0.481 1.00 96.31 70 TRP A N 1
ATOM 490 C CA . TRP A 1 70 ? -1.886 7.406 0.463 1.00 96.31 70 TRP A CA 1
ATOM 491 C C . TRP A 1 70 ? -2.501 7.319 -0.933 1.00 96.31 70 TRP A C 1
ATOM 493 O O . TRP A 1 70 ? -3.134 6.322 -1.265 1.00 96.31 70 TRP A O 1
ATOM 503 N N . LYS A 1 71 ? -2.263 8.329 -1.781 1.00 96.00 71 LYS A N 1
ATOM 504 C CA . LYS A 1 71 ? -2.745 8.317 -3.165 1.00 96.00 71 LYS A CA 1
ATOM 505 C C . LYS A 1 71 ? -2.086 7.222 -4.005 1.00 96.00 71 LYS A C 1
ATOM 507 O O . LYS A 1 71 ? -2.762 6.592 -4.813 1.00 96.00 71 LYS A O 1
ATOM 512 N N . ALA A 1 72 ? -0.792 6.974 -3.805 1.00 98.06 72 ALA A N 1
ATOM 513 C CA . ALA A 1 72 ? -0.090 5.879 -4.464 1.00 98.06 72 ALA A CA 1
ATOM 514 C C . ALA A 1 72 ? -0.618 4.525 -3.971 1.00 98.06 72 ALA A C 1
ATOM 516 O O . ALA A 1 72 ? -0.929 3.672 -4.796 1.00 98.06 72 ALA A O 1
ATOM 517 N N . ALA A 1 73 ? -0.811 4.357 -2.657 1.00 98.25 73 ALA A N 1
ATOM 518 C CA . ALA A 1 73 ? -1.384 3.134 -2.087 1.00 98.25 73 ALA A CA 1
ATOM 519 C C . ALA A 1 73 ? -2.792 2.840 -2.645 1.00 98.25 73 ALA A C 1
ATOM 521 O O . ALA A 1 73 ? -3.047 1.738 -3.126 1.00 98.25 73 ALA A O 1
ATOM 522 N N . GLU A 1 74 ? -3.680 3.840 -2.665 1.00 97.56 74 GLU A N 1
ATOM 523 C CA . GLU A 1 74 ? -5.022 3.733 -3.259 1.00 97.56 74 GLU A CA 1
ATOM 524 C C . GLU A 1 74 ? -4.961 3.375 -4.755 1.00 97.56 74 GLU A C 1
ATOM 526 O O . GLU A 1 74 ? -5.724 2.531 -5.236 1.00 97.56 74 GLU A O 1
ATOM 531 N N . THR A 1 75 ? -4.036 3.995 -5.495 1.00 98.00 75 THR A N 1
ATOM 532 C CA . THR A 1 75 ? -3.862 3.751 -6.934 1.00 98.00 75 THR A CA 1
ATOM 533 C C . THR A 1 75 ? -3.385 2.326 -7.197 1.00 98.00 75 THR A C 1
ATOM 535 O O . THR A 1 75 ? -3.977 1.645 -8.025 1.00 98.00 75 THR A O 1
ATOM 538 N N . LEU A 1 76 ? -2.379 1.837 -6.468 1.00 98.44 76 LEU A N 1
ATOM 539 C CA . LEU A 1 76 ? -1.889 0.459 -6.594 1.00 98.44 76 LEU A CA 1
ATOM 540 C C . LEU A 1 76 ? -2.996 -0.561 -6.322 1.00 98.44 76 LEU A C 1
ATOM 542 O O . LEU A 1 76 ? -3.203 -1.474 -7.119 1.00 98.44 76 LEU A O 1
ATOM 546 N N . LEU A 1 77 ? -3.763 -0.367 -5.245 1.00 98.38 77 LEU A N 1
ATOM 547 C CA . LEU A 1 77 ? -4.908 -1.224 -4.941 1.00 98.38 77 LEU A CA 1
ATOM 548 C C . LEU A 1 77 ? -5.923 -1.201 -6.091 1.00 98.38 77 LEU A C 1
ATOM 550 O O . LEU A 1 77 ? -6.427 -2.250 -6.496 1.00 98.38 77 LEU A O 1
ATOM 554 N N . SER A 1 78 ? -6.214 -0.025 -6.651 1.00 97.31 78 SER A N 1
ATOM 555 C CA . SER A 1 78 ? -7.131 0.132 -7.794 1.00 97.31 78 SER A CA 1
ATOM 556 C C . SER A 1 78 ? -6.618 -0.519 -9.080 1.00 97.31 78 SER A C 1
ATOM 558 O O . SER A 1 78 ? -7.423 -0.973 -9.887 1.00 97.31 78 SER A O 1
ATOM 560 N N . LEU A 1 79 ? -5.298 -0.608 -9.249 1.00 97.62 79 LEU A N 1
ATOM 561 C CA . LEU A 1 79 ? -4.638 -1.311 -10.353 1.00 97.62 79 LEU A CA 1
ATOM 562 C C . LEU A 1 79 ? -4.585 -2.834 -10.158 1.00 97.62 79 LEU A C 1
ATOM 564 O O . LEU A 1 79 ? -4.137 -3.536 -11.058 1.00 97.62 79 LEU A O 1
ATOM 568 N N . GLY A 1 80 ? -5.068 -3.344 -9.022 1.00 97.06 80 GLY A N 1
ATOM 569 C CA . GLY A 1 80 ? -5.154 -4.776 -8.751 1.00 97.06 80 GLY A CA 1
ATOM 570 C C . GLY A 1 80 ? -3.963 -5.358 -7.997 1.00 97.06 80 GLY A C 1
ATOM 571 O O . GLY A 1 80 ? -3.827 -6.575 -8.004 1.00 97.06 80 GLY A O 1
ATOM 572 N N . ALA A 1 81 ? -3.141 -4.527 -7.342 1.00 98.06 81 ALA A N 1
ATOM 573 C CA . ALA A 1 81 ? -2.121 -5.014 -6.411 1.00 98.06 81 ALA A CA 1
ATOM 574 C C . ALA A 1 81 ? -2.742 -5.968 -5.382 1.00 98.06 81 ALA A C 1
ATOM 576 O O . ALA A 1 81 ? -3.802 -5.639 -4.835 1.00 98.06 81 ALA A O 1
ATOM 577 N N . ASP A 1 82 ? -2.084 -7.092 -5.101 1.00 98.12 82 ASP A N 1
ATOM 578 C CA . ASP A 1 82 ? -2.531 -8.081 -4.123 1.00 98.12 82 ASP A CA 1
ATOM 579 C C . ASP A 1 82 ? -2.237 -7.589 -2.692 1.00 98.12 82 ASP A C 1
ATOM 581 O O . ASP A 1 82 ? -1.087 -7.600 -2.240 1.00 98.12 82 ASP A O 1
ATOM 585 N N . PRO A 1 83 ? -3.259 -7.165 -1.923 1.00 97.69 83 PRO A N 1
ATOM 586 C CA . PRO A 1 83 ? -3.046 -6.724 -0.552 1.00 97.69 83 PRO A CA 1
ATOM 587 C C . PRO A 1 83 ? -2.731 -7.878 0.407 1.00 97.69 83 PRO A C 1
ATOM 589 O O . PRO A 1 83 ? -2.233 -7.608 1.500 1.00 97.69 83 PRO A O 1
ATOM 592 N N . ALA A 1 84 ? -3.020 -9.130 0.035 1.00 98.25 84 ALA A N 1
ATOM 593 C CA . ALA A 1 84 ? -2.740 -10.314 0.842 1.00 98.25 84 ALA A CA 1
ATOM 594 C C . ALA A 1 84 ? -1.312 -10.846 0.636 1.00 98.25 84 ALA A C 1
ATOM 596 O O . ALA A 1 84 ? -0.861 -11.693 1.418 1.00 98.25 84 ALA A O 1
ATOM 597 N N . LEU A 1 85 ? -0.585 -10.342 -0.372 1.00 98.38 85 LEU A N 1
ATOM 598 C CA . LEU A 1 85 ? 0.813 -10.685 -0.586 1.00 98.38 85 LEU A CA 1
ATOM 599 C C . LEU A 1 85 ? 1.636 -10.303 0.647 1.00 98.38 85 LEU A C 1
ATOM 601 O O . LEU A 1 85 ? 1.716 -9.142 1.055 1.00 98.38 85 LEU A O 1
ATOM 605 N N . LYS A 1 86 ? 2.265 -11.319 1.237 1.00 98.19 86 LYS A N 1
ATOM 606 C CA . LYS A 1 86 ? 3.082 -11.170 2.435 1.00 98.19 86 LYS A CA 1
ATOM 607 C C . LYS A 1 86 ? 4.485 -10.712 2.078 1.00 98.19 86 LYS A C 1
ATOM 609 O O . LYS A 1 86 ? 5.126 -11.247 1.173 1.00 98.19 86 LYS A O 1
ATOM 614 N N . ASN A 1 87 ? 4.982 -9.763 2.855 1.00 97.19 87 ASN A N 1
ATOM 615 C CA . ASN A 1 87 ? 6.376 -9.365 2.817 1.00 97.19 87 ASN A CA 1
ATOM 616 C C . ASN A 1 87 ? 7.294 -10.452 3.428 1.00 97.19 87 ASN A C 1
ATOM 618 O O . ASN A 1 87 ? 6.803 -11.435 3.993 1.00 97.19 87 ASN A O 1
ATOM 622 N N . PRO A 1 88 ? 8.632 -10.289 3.385 1.00 97.62 88 PRO A N 1
ATOM 623 C CA . PRO A 1 88 ? 9.562 -11.233 4.014 1.00 97.62 88 PRO A CA 1
ATOM 624 C C . PRO A 1 88 ? 9.383 -11.426 5.534 1.00 97.62 88 PRO A C 1
ATOM 626 O O . PRO A 1 88 ? 9.903 -12.395 6.082 1.00 97.62 88 PRO A O 1
ATOM 629 N N . HIS A 1 89 ? 8.657 -10.536 6.219 1.00 95.88 89 HIS A N 1
ATOM 630 C CA . HIS A 1 89 ? 8.307 -10.653 7.639 1.00 95.88 89 HIS A CA 1
ATOM 631 C C . HIS A 1 89 ? 6.983 -11.402 7.882 1.00 95.88 89 HIS A C 1
ATOM 633 O O . HIS A 1 89 ? 6.614 -11.641 9.030 1.00 95.88 89 HIS A O 1
ATOM 639 N N . GLY A 1 90 ? 6.280 -11.816 6.823 1.00 97.50 90 GLY A N 1
ATOM 640 C CA . GLY A 1 90 ? 4.994 -12.511 6.910 1.00 97.50 90 GLY A CA 1
ATOM 641 C C . GLY A 1 90 ? 3.783 -11.583 7.059 1.00 97.50 90 GLY A C 1
ATOM 642 O O . GLY A 1 90 ? 2.667 -12.075 7.269 1.00 97.50 90 GLY A O 1
ATOM 643 N N . GLU A 1 91 ? 3.981 -10.271 6.934 1.00 97.69 91 GLU A N 1
ATOM 644 C CA . GLU A 1 91 ? 2.950 -9.241 7.063 1.00 97.69 91 GLU A CA 1
ATOM 645 C C . GLU A 1 91 ? 2.318 -8.950 5.699 1.00 97.69 91 GLU A C 1
ATOM 647 O O . GLU A 1 91 ? 3.028 -8.752 4.712 1.00 97.69 91 GLU A O 1
ATOM 652 N N . ASP A 1 92 ? 0.989 -8.907 5.646 1.00 98.19 92 ASP A N 1
ATOM 653 C CA . ASP A 1 92 ? 0.232 -8.416 4.489 1.00 98.19 92 ASP A CA 1
ATOM 654 C C . ASP A 1 92 ? 0.053 -6.884 4.555 1.00 98.19 92 ASP A C 1
ATOM 656 O O . ASP A 1 92 ? 0.587 -6.207 5.445 1.00 98.19 92 ASP A O 1
ATOM 660 N N . ALA A 1 93 ? -0.646 -6.289 3.586 1.00 98.06 93 ALA A N 1
ATOM 661 C CA . ALA A 1 93 ? -0.855 -4.841 3.560 1.00 98.06 93 ALA A CA 1
ATOM 662 C C . ALA A 1 93 ? -1.702 -4.338 4.744 1.00 98.06 93 ALA A C 1
ATOM 664 O O . ALA A 1 93 ? -1.467 -3.229 5.227 1.00 98.06 93 ALA A O 1
ATOM 665 N N . GLY A 1 94 ? -2.646 -5.145 5.235 1.00 98.25 94 GLY A N 1
ATOM 666 C CA . GLY A 1 94 ? -3.512 -4.799 6.363 1.00 98.25 94 GLY A CA 1
ATOM 667 C C . GLY A 1 94 ? -2.755 -4.748 7.684 1.00 98.25 94 GLY A C 1
ATOM 668 O O . GLY A 1 94 ? -2.914 -3.790 8.440 1.00 98.25 94 GLY A O 1
ATOM 669 N N . ALA A 1 95 ? -1.876 -5.719 7.934 1.00 98.19 95 ALA A N 1
ATOM 670 C CA . ALA A 1 95 ? -1.014 -5.737 9.115 1.00 98.19 95 ALA A CA 1
ATOM 671 C C . ALA A 1 95 ? -0.103 -4.496 9.177 1.00 98.19 95 ALA A C 1
ATOM 673 O O . ALA A 1 95 ? -0.081 -3.788 10.190 1.00 98.19 95 ALA A O 1
ATOM 674 N N . VAL A 1 96 ? 0.578 -4.174 8.069 1.00 98.00 96 VAL A N 1
ATOM 675 C CA . VAL A 1 96 ? 1.441 -2.981 7.967 1.00 98.00 96 VAL A CA 1
ATOM 676 C C . VAL A 1 96 ? 0.630 -1.692 8.133 1.00 98.00 96 VAL A C 1
ATOM 678 O O . VAL A 1 96 ? 1.037 -0.790 8.871 1.00 98.00 96 VAL A O 1
ATOM 681 N N . PHE A 1 97 ? -0.534 -1.606 7.481 1.00 98.31 97 PHE A N 1
ATOM 682 C CA . PHE A 1 97 ? -1.447 -0.470 7.604 1.00 98.31 97 PHE A CA 1
ATOM 683 C C . PHE A 1 97 ? -1.897 -0.262 9.055 1.00 98.31 97 PHE A C 1
ATOM 685 O O . PHE A 1 97 ? -1.780 0.845 9.583 1.00 98.31 97 PHE A O 1
ATOM 692 N N . CYS A 1 98 ? -2.336 -1.321 9.734 1.00 98.00 98 CYS A N 1
ATOM 693 C CA . CYS A 1 98 ? -2.803 -1.236 11.112 1.00 98.00 98 CYS A CA 1
ATOM 694 C C . CYS A 1 98 ? -1.698 -0.841 12.095 1.00 98.00 98 CYS A C 1
ATOM 696 O O . CYS A 1 98 ? -1.917 0.055 12.911 1.00 98.00 98 CYS A O 1
ATOM 698 N N . SER A 1 99 ? -0.495 -1.408 11.964 1.00 96.75 99 SER A N 1
ATOM 699 C CA . SER A 1 99 ? 0.660 -1.003 12.780 1.00 96.75 99 SER A CA 1
ATOM 700 C C . SER A 1 99 ? 1.012 0.481 12.594 1.00 96.75 99 SER A C 1
ATOM 702 O O . SER A 1 99 ? 1.388 1.187 13.534 1.00 96.75 99 SER A O 1
ATOM 704 N N . LEU A 1 100 ? 0.864 1.008 11.378 1.00 96.06 100 LEU A N 1
ATOM 705 C CA . LEU A 1 100 ? 1.060 2.432 11.120 1.00 96.06 100 LEU A CA 1
ATOM 706 C C . LEU A 1 100 ? -0.041 3.298 11.756 1.00 96.06 100 LEU A C 1
ATOM 708 O O . LEU A 1 100 ? 0.255 4.376 12.283 1.00 96.06 100 LEU A O 1
ATOM 712 N N . LEU A 1 101 ? -1.293 2.839 11.736 1.00 96.50 101 LEU A N 1
ATOM 713 C CA . LEU A 1 101 ? -2.438 3.563 12.292 1.00 96.50 101 LEU A CA 1
ATOM 714 C C . LEU A 1 101 ? -2.352 3.771 13.810 1.00 96.50 101 LEU A C 1
ATOM 716 O O . LEU A 1 101 ? -2.854 4.783 14.301 1.00 96.50 101 LEU A O 1
ATOM 720 N N . GLU A 1 102 ? -1.683 2.884 14.550 1.00 95.31 102 GLU A N 1
ATOM 721 C CA . GLU A 1 102 ? -1.485 3.014 16.006 1.00 95.31 102 GLU A CA 1
ATOM 722 C C . GLU A 1 102 ? -0.834 4.349 16.400 1.00 95.31 102 GLU A C 1
ATOM 724 O O . GLU A 1 102 ? -1.195 4.967 17.405 1.00 95.31 102 GLU A O 1
ATOM 729 N N . ARG A 1 103 ? 0.097 4.828 15.569 1.00 93.62 103 ARG A N 1
ATOM 730 C CA . ARG A 1 103 ? 0.857 6.073 15.775 1.00 93.62 103 ARG A CA 1
ATOM 731 C C . ARG A 1 103 ? 0.329 7.260 14.972 1.00 93.62 103 ARG A C 1
ATOM 733 O O . ARG A 1 103 ? 0.750 8.392 15.217 1.00 93.62 103 ARG A O 1
ATOM 740 N N . LEU A 1 104 ? -0.578 7.032 14.024 1.00 95.38 104 LEU A N 1
ATOM 741 C CA . LEU A 1 104 ? -1.112 8.080 13.161 1.00 95.38 104 LEU A CA 1
ATOM 742 C C . LEU A 1 104 ? -2.321 8.770 13.810 1.00 95.38 104 LEU A C 1
ATOM 744 O O . LEU A 1 104 ? -3.187 8.141 14.422 1.00 95.38 104 LEU A O 1
ATOM 748 N N . LYS A 1 105 ? -2.393 10.095 13.654 1.00 95.88 105 LYS A N 1
ATOM 749 C CA . LYS A 1 105 ? -3.548 10.899 14.064 1.00 95.88 105 LYS A CA 1
ATOM 750 C C . LYS A 1 105 ? -4.288 11.422 12.828 1.00 95.88 105 LYS A C 1
ATOM 752 O O . LYS A 1 105 ? -3.619 11.842 11.876 1.00 95.88 105 LYS A O 1
ATOM 757 N N . PRO A 1 106 ? -5.630 11.436 12.842 1.00 96.12 106 PRO A N 1
ATOM 758 C CA . PRO A 1 106 ? -6.409 12.101 11.808 1.00 96.12 106 PRO A CA 1
ATOM 759 C C . PRO A 1 106 ? -6.077 13.594 11.745 1.00 96.12 106 PRO A C 1
ATOM 761 O O . PRO A 1 106 ? -5.967 14.272 12.770 1.00 96.12 106 PRO A O 1
ATOM 764 N N . THR A 1 107 ? -5.924 14.107 10.533 1.00 95.94 107 THR A N 1
ATOM 765 C CA . THR A 1 107 ? -5.754 15.525 10.220 1.00 95.94 107 THR A CA 1
ATOM 766 C C . THR A 1 107 ? -6.700 15.902 9.080 1.00 95.94 107 THR A C 1
ATOM 768 O O . THR A 1 107 ? -7.110 15.029 8.309 1.00 95.94 107 THR A O 1
ATOM 771 N N . PRO A 1 108 ? -6.993 17.202 8.882 1.00 94.94 108 PRO A N 1
ATOM 772 C CA . PRO A 1 108 ? -7.801 17.652 7.746 1.00 94.94 108 PRO A CA 1
ATOM 773 C C . PRO A 1 108 ? -7.248 17.236 6.373 1.00 94.94 108 PRO A C 1
ATOM 775 O O . PRO A 1 108 ? -7.982 17.225 5.392 1.00 94.94 108 PRO A O 1
ATOM 778 N N . THR A 1 109 ? -5.957 16.903 6.289 1.00 92.88 109 THR A N 1
ATOM 779 C CA . THR A 1 109 ? -5.275 16.571 5.034 1.00 92.88 109 THR A CA 1
ATOM 780 C C . THR A 1 109 ? -5.113 15.073 4.794 1.00 92.88 109 THR A C 1
ATOM 782 O O . THR A 1 109 ? -4.994 14.675 3.639 1.00 92.88 109 THR A O 1
ATOM 785 N N . ASN A 1 110 ? -5.111 14.232 5.837 1.00 94.44 110 ASN A N 1
ATOM 786 C CA . ASN A 1 110 ? -4.902 12.787 5.683 1.00 94.44 110 ASN A CA 1
ATOM 787 C C . ASN A 1 110 ? -6.180 11.954 5.849 1.00 94.44 110 ASN A C 1
ATOM 789 O O . ASN A 1 110 ? -6.225 10.855 5.304 1.00 94.44 110 ASN A O 1
ATOM 793 N N . HIS A 1 111 ? -7.204 12.459 6.551 1.00 96.12 111 HIS A N 1
ATOM 794 C CA . HIS A 1 111 ? -8.289 11.613 7.059 1.00 96.12 111 HIS A CA 1
ATOM 795 C C . HIS A 1 111 ? -8.997 10.826 5.948 1.00 96.12 111 HIS A C 1
ATOM 797 O O . HIS A 1 111 ? -8.953 9.597 5.932 1.00 96.12 111 HIS A O 1
ATOM 803 N N . ARG A 1 112 ? -9.467 11.525 4.909 1.00 96.75 112 ARG A N 1
ATOM 804 C CA . ARG A 1 112 ? -10.095 10.907 3.731 1.00 96.75 112 ARG A CA 1
ATOM 805 C C . ARG A 1 112 ? -9.210 9.875 3.040 1.00 96.75 112 ARG A C 1
ATOM 807 O O . ARG A 1 112 ? -9.698 8.817 2.666 1.00 96.75 112 ARG A O 1
ATOM 814 N N . ALA A 1 113 ? -7.930 10.187 2.845 1.00 95.88 113 ALA A N 1
ATOM 815 C CA . ALA A 1 113 ? -7.031 9.332 2.079 1.00 95.88 113 ALA A CA 1
ATOM 816 C C . ALA A 1 113 ? -6.667 8.056 2.853 1.00 95.88 113 ALA A C 1
ATOM 818 O O . ALA A 1 113 ? -6.669 6.967 2.286 1.00 95.88 113 ALA A O 1
ATOM 819 N N . VAL A 1 114 ? -6.425 8.176 4.161 1.00 97.94 114 VAL A N 1
ATOM 820 C CA . VAL A 1 114 ? -6.191 7.026 5.047 1.00 97.94 114 VAL A CA 1
ATOM 821 C C . VAL A 1 114 ? -7.433 6.139 5.103 1.00 97.94 114 VAL A C 1
ATOM 823 O O . VAL A 1 114 ? -7.323 4.923 4.948 1.00 97.94 114 VAL A O 1
ATOM 826 N N . PHE A 1 115 ? -8.616 6.741 5.271 1.00 98.06 115 PHE A N 1
ATOM 827 C CA . PHE A 1 115 ? -9.873 5.999 5.307 1.00 98.06 115 PHE A CA 1
ATOM 828 C C . PHE A 1 115 ? -10.154 5.263 3.990 1.00 98.06 115 PHE A C 1
ATOM 830 O O . PHE A 1 115 ? -10.574 4.105 4.012 1.00 98.06 115 PHE A O 1
ATOM 837 N N . ALA A 1 116 ? -9.869 5.899 2.849 1.00 97.75 116 ALA A N 1
ATOM 838 C CA . ALA A 1 116 ? -10.017 5.291 1.530 1.00 97.75 116 ALA A CA 1
ATOM 839 C C . ALA A 1 116 ? -9.108 4.066 1.349 1.00 97.75 116 ALA A C 1
ATOM 841 O O . ALA A 1 116 ? -9.575 3.033 0.876 1.00 97.75 116 ALA A O 1
ATOM 842 N N . VAL A 1 117 ? -7.840 4.144 1.774 1.00 98.25 117 VAL A N 1
ATOM 843 C CA . VAL A 1 117 ? -6.913 3.001 1.714 1.00 98.25 117 VAL A CA 1
ATOM 844 C C . VAL A 1 117 ? -7.395 1.856 2.603 1.00 98.25 117 VAL A C 1
ATOM 846 O O . VAL A 1 117 ? -7.486 0.731 2.121 1.00 98.25 117 VAL A O 1
ATOM 849 N N . GLY A 1 118 ? -7.769 2.132 3.856 1.00 98.06 118 GLY A N 1
ATOM 850 C CA . GLY A 1 118 ? -8.309 1.102 4.752 1.00 98.06 118 GLY A CA 1
ATOM 851 C C . GLY A 1 118 ? -9.550 0.420 4.166 1.00 98.06 118 GLY A C 1
ATOM 852 O O . GLY A 1 118 ? -9.589 -0.801 4.046 1.00 98.06 118 GLY A O 1
ATOM 853 N N . SER A 1 119 ? -10.503 1.213 3.668 1.00 97.56 119 SER A N 1
ATOM 854 C CA . SER A 1 119 ? -11.712 0.695 3.008 1.00 97.56 119 SER A CA 1
ATOM 855 C C . SER A 1 119 ? -11.385 -0.135 1.759 1.00 97.56 119 SER A C 1
ATOM 857 O O . SER A 1 119 ? -12.038 -1.137 1.477 1.00 97.56 119 SER A O 1
ATOM 859 N N . ALA A 1 120 ? -10.367 0.264 0.990 1.00 97.94 120 ALA A N 1
ATOM 860 C CA . ALA A 1 120 ? -9.931 -0.461 -0.198 1.00 97.94 120 ALA A CA 1
ATOM 861 C C . ALA A 1 120 ? -9.283 -1.815 0.141 1.00 97.94 120 ALA A C 1
ATOM 863 O O . ALA A 1 120 ? -9.442 -2.763 -0.635 1.00 97.94 120 ALA A O 1
ATOM 864 N N . LEU A 1 121 ? -8.584 -1.923 1.273 1.00 98.31 121 LEU A N 1
ATOM 865 C CA . LEU A 1 121 ? -8.050 -3.192 1.777 1.00 98.31 121 LEU A CA 1
ATOM 866 C C . LEU A 1 121 ? -9.189 -4.133 2.198 1.00 98.31 121 LEU A C 1
ATOM 868 O O . LEU A 1 121 ? -9.218 -5.286 1.766 1.00 98.31 121 LEU A O 1
ATOM 872 N N . GLU A 1 122 ? -10.169 -3.631 2.953 1.00 97.19 122 GLU A N 1
ATOM 873 C CA . GLU A 1 122 ? -11.346 -4.408 3.375 1.00 97.19 122 GLU A CA 1
ATOM 874 C C . GLU A 1 122 ? -12.178 -4.891 2.184 1.00 97.19 122 GLU A C 1
ATOM 876 O O . GLU A 1 122 ? -12.558 -6.060 2.112 1.00 97.19 122 GLU A O 1
ATOM 881 N N . ALA A 1 123 ? -12.391 -4.027 1.187 1.00 96.38 123 ALA A N 1
ATOM 882 C CA . ALA A 1 123 ? -13.101 -4.378 -0.044 1.00 96.38 123 ALA A CA 1
ATOM 883 C C . ALA A 1 123 ? -12.413 -5.498 -0.849 1.00 96.38 123 ALA A C 1
ATOM 885 O O . ALA A 1 123 ? -13.047 -6.125 -1.696 1.00 96.38 123 ALA A O 1
ATOM 886 N N . ARG A 1 124 ? -11.125 -5.754 -0.589 1.00 95.69 124 ARG A N 1
ATOM 887 C CA . ARG A 1 124 ? -10.333 -6.841 -1.186 1.00 95.69 124 ARG A CA 1
ATOM 888 C C . ARG A 1 124 ? -10.211 -8.061 -0.267 1.00 95.69 124 ARG A C 1
ATOM 890 O O . ARG A 1 124 ? -9.427 -8.960 -0.547 1.00 95.69 124 ARG A O 1
ATOM 897 N N . GLY A 1 125 ? -11.009 -8.118 0.798 1.00 94.50 125 GLY A N 1
ATOM 898 C CA . GLY A 1 125 ? -11.147 -9.290 1.661 1.00 94.50 125 GLY A CA 1
ATOM 899 C C . GLY A 1 125 ? -10.183 -9.343 2.844 1.00 94.50 125 GLY A C 1
ATOM 900 O O . GLY A 1 125 ? -10.135 -10.369 3.521 1.00 94.50 125 GLY A O 1
ATOM 901 N N . LEU A 1 126 ? -9.431 -8.274 3.125 1.00 95.88 126 LEU A N 1
ATOM 902 C CA . LEU A 1 126 ? -8.606 -8.221 4.333 1.00 95.88 126 LEU A CA 1
ATOM 903 C C . LEU A 1 126 ? -9.460 -7.849 5.547 1.00 95.88 126 LEU A C 1
ATOM 905 O O . LEU A 1 126 ? -10.195 -6.867 5.525 1.00 95.88 126 LEU A O 1
ATOM 909 N N . SER A 1 127 ? -9.306 -8.603 6.634 1.00 94.06 127 SER A N 1
ATOM 910 C CA . SER A 1 127 ? -9.851 -8.238 7.943 1.00 94.06 127 SER A CA 1
ATOM 911 C C . SER A 1 127 ? -8.845 -7.349 8.669 1.00 94.06 127 SER A C 1
ATOM 913 O O . SER A 1 127 ? -7.782 -7.823 9.072 1.00 94.06 127 SER A O 1
ATOM 915 N N . LEU A 1 128 ? -9.163 -6.067 8.847 1.00 96.25 128 LEU A N 1
ATOM 916 C CA . LEU A 1 128 ? -8.275 -5.120 9.519 1.00 96.25 128 LEU A CA 1
ATOM 917 C C . LEU A 1 128 ? -8.489 -5.161 11.036 1.00 96.25 128 LEU A C 1
ATOM 919 O O . LEU A 1 128 ? -9.565 -4.846 11.525 1.00 96.25 128 LEU A O 1
ATOM 923 N N . ALA A 1 129 ? -7.441 -5.480 11.796 1.00 96.00 129 ALA A N 1
ATOM 924 C CA . ALA A 1 129 ? -7.485 -5.486 13.266 1.00 96.00 129 ALA A CA 1
ATOM 925 C C . ALA A 1 129 ? -7.617 -4.081 13.895 1.00 96.00 129 ALA A C 1
ATOM 927 O O . ALA A 1 129 ? -7.721 -3.945 15.109 1.00 96.00 129 ALA A O 1
ATOM 928 N N . CYS A 1 130 ? -7.543 -3.035 13.073 1.00 96.50 130 CYS A N 1
ATOM 929 C CA . CYS A 1 130 ? -7.552 -1.635 13.469 1.00 96.50 130 CYS A CA 1
ATOM 930 C C . CYS A 1 130 ? -8.806 -0.892 12.984 1.00 96.50 130 CYS A C 1
ATOM 932 O O . CYS A 1 130 ? -8.753 0.325 12.812 1.00 96.50 130 CYS A O 1
ATOM 934 N N . ASP A 1 131 ? -9.911 -1.592 12.739 1.00 94.06 131 ASP A N 1
ATOM 935 C CA . ASP A 1 131 ? -11.201 -1.034 12.304 1.00 94.06 131 ASP A CA 1
ATOM 936 C C . ASP A 1 131 ? -11.684 0.137 13.186 1.00 94.06 131 ASP A C 1
ATOM 938 O O . ASP A 1 131 ? -12.001 1.217 12.674 1.00 94.06 131 ASP A O 1
ATOM 942 N N . ASP A 1 132 ? -11.616 -0.011 14.510 1.00 94.88 132 ASP A N 1
ATOM 943 C CA . ASP A 1 132 ? -11.942 1.043 15.480 1.00 94.88 132 ASP A CA 1
ATOM 944 C C . ASP A 1 132 ? -11.061 2.287 15.299 1.00 94.88 132 ASP A C 1
ATOM 946 O O . ASP A 1 132 ? -11.505 3.438 15.415 1.00 94.88 132 ASP A O 1
ATOM 950 N N . LYS A 1 133 ? -9.776 2.069 15.006 1.00 96.56 133 LYS A N 1
ATOM 951 C CA . LYS A 1 133 ? -8.815 3.150 14.780 1.00 96.56 133 LYS A CA 1
ATOM 952 C C . LYS A 1 133 ? -9.042 3.805 13.421 1.00 96.56 133 LYS A C 1
ATOM 954 O O . LYS A 1 133 ? -8.978 5.031 13.328 1.00 96.56 133 LYS A O 1
ATOM 959 N N . LEU A 1 134 ? -9.342 3.015 12.394 1.00 97.25 134 LEU A N 1
ATOM 960 C CA . LEU A 1 134 ? -9.660 3.465 11.043 1.00 97.25 134 LEU A CA 1
ATOM 961 C C . LEU A 1 134 ? -10.912 4.348 11.029 1.00 97.25 134 LEU A C 1
ATOM 963 O O . LEU A 1 134 ? -10.930 5.368 10.339 1.00 97.25 134 LEU A O 1
ATOM 967 N N . ALA A 1 135 ? -11.924 4.030 11.840 1.00 96.12 135 ALA A N 1
ATOM 968 C CA . ALA A 1 135 ? -13.143 4.829 11.957 1.00 96.12 135 ALA A CA 1
ATOM 969 C C . ALA A 1 135 ? -12.884 6.290 12.382 1.00 96.12 135 ALA A C 1
ATOM 971 O O . ALA A 1 135 ? -13.663 7.175 12.030 1.00 96.12 135 ALA A O 1
ATOM 972 N N . GLN A 1 136 ? -11.768 6.569 13.068 1.00 96.56 136 GLN A N 1
ATOM 973 C CA . GLN A 1 136 ? -11.365 7.929 13.461 1.00 96.56 136 GLN A CA 1
ATOM 974 C C . GLN A 1 136 ? -10.941 8.799 12.265 1.00 96.56 136 GLN A C 1
ATOM 976 O O . GLN A 1 136 ? -10.844 10.016 12.408 1.00 96.56 136 GLN A O 1
ATOM 981 N N . PHE A 1 137 ? -10.670 8.195 11.104 1.00 96.62 137 PHE A N 1
ATOM 982 C CA . PHE A 1 137 ? -10.257 8.880 9.876 1.00 96.62 137 PHE A CA 1
ATOM 983 C C . PHE A 1 137 ? -11.430 9.176 8.919 1.00 96.62 137 PHE A C 1
ATOM 985 O O . PHE A 1 137 ? -11.189 9.678 7.821 1.00 96.62 137 PHE A O 1
ATOM 992 N N . ARG A 1 138 ? -12.681 8.880 9.307 1.00 90.31 138 ARG A N 1
ATOM 993 C CA . ARG A 1 138 ? -13.875 9.223 8.511 1.00 90.31 138 ARG A CA 1
ATOM 994 C C . ARG A 1 138 ? -14.047 10.733 8.283 1.00 90.31 138 ARG A C 1
ATOM 996 O O . ARG A 1 138 ? -13.453 11.556 9.017 1.00 90.31 138 ARG A O 1
#

pLDDT: mean 91.21, std 14.45, range [42.19, 98.56]

Sequence (138 aa):
MPAITGGCPQGPTQADPNARGSAHQPVLFTALNSPIPDQVLPQLAHAGADIDAIWGNNTAVQSATIGLTWKAAETLLSLGADPALKNPHGEDAGAVFCSLLERLKPTPTNHRAVFAVGSALEARGLSLACDDKLAQFR